Protein AF-A0A2E8CGQ7-F1 (afdb_monomer_lite)

Secondary structure (DSSP, 8-state):
--BTT-S--HHHHTT---EEEES-----GGGGGSTTHHHH---HHHHHHH-GGGSPB-TT--EEEEEETTS-HHHHHHHHHHHHHHTTTTS-EEEEEETT--TTTGGGGGG-TTSHHHHTTTS---

pLDDT: mean 94.08, std 6.18, range [64.12, 98.62]

Foldseek 3Di:
DQFPPDPDDPVVSVPQQAEEAELDAQQCVVVCVDPCCVVVVDDPVNSQVRRNLNTAGDAQREYEYEYELQEDVVSLVRQVSSQVSHVPSNYHYYYYHHYNDYSVCSCVQCVPCPRPVVVCSVPPDD

Structure (mmCIF, N/CA/C/O backbone):
data_AF-A0A2E8CGQ7-F1
#
_entry.id   AF-A0A2E8CGQ7-F1
#
loop_
_atom_site.group_PDB
_atom_site.id
_atom_site.type_symbol
_atom_site.label_atom_id
_atom_site.label_alt_id
_atom_site.label_comp_id
_atom_site.label_asym_id
_atom_site.label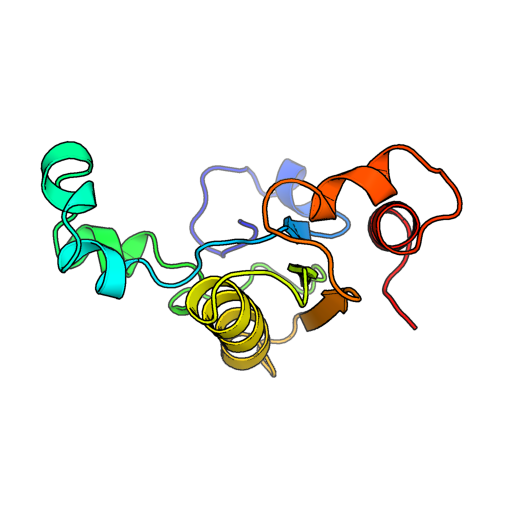_entity_id
_atom_site.label_seq_id
_atom_site.pdbx_PDB_ins_code
_atom_site.Cartn_x
_atom_site.Cartn_y
_atom_site.Cartn_z
_atom_site.occupancy
_atom_site.B_iso_or_equiv
_atom_site.auth_seq_id
_atom_site.auth_comp_id
_atom_site.auth_asym_id
_atom_site.auth_atom_id
_atom_site.pdbx_PDB_model_num
ATOM 1 N N . MET A 1 1 ? 0.799 -1.279 -7.534 1.00 70.44 1 MET A N 1
ATOM 2 C CA . MET A 1 1 ? 1.931 -0.820 -6.693 1.00 70.44 1 MET A CA 1
ATOM 3 C C . MET A 1 1 ? 3.198 -0.751 -7.554 1.00 70.44 1 MET A C 1
ATOM 5 O O . MET A 1 1 ? 3.172 -1.291 -8.651 1.00 70.44 1 MET A O 1
ATOM 9 N N . ILE A 1 2 ? 4.283 -0.107 -7.112 1.00 83.38 2 ILE A N 1
ATOM 10 C CA . ILE A 1 2 ? 5.581 -0.025 -7.823 1.00 83.38 2 ILE A CA 1
ATOM 11 C C . ILE A 1 2 ? 6.391 -1.343 -7.784 1.00 83.38 2 ILE A C 1
ATOM 13 O O . ILE A 1 2 ? 7.596 -1.325 -7.555 1.00 83.38 2 ILE A O 1
ATOM 17 N N . SER A 1 3 ? 5.740 -2.495 -7.966 1.00 83.19 3 SER A N 1
ATOM 18 C CA . SER A 1 3 ? 6.427 -3.786 -8.087 1.00 83.19 3 SER A CA 1
ATOM 19 C C . SER A 1 3 ? 6.962 -3.997 -9.510 1.00 83.19 3 SER A C 1
ATOM 21 O O . SER A 1 3 ? 6.496 -3.370 -10.466 1.00 83.19 3 SER A O 1
ATOM 23 N N . ALA A 1 4 ? 7.975 -4.853 -9.655 1.00 74.62 4 ALA A N 1
ATOM 24 C CA . ALA A 1 4 ? 8.716 -5.040 -10.907 1.00 74.62 4 ALA A CA 1
ATOM 25 C C . ALA A 1 4 ? 7.848 -5.472 -12.115 1.00 74.62 4 ALA A C 1
ATOM 27 O O . ALA A 1 4 ? 8.157 -5.123 -13.256 1.00 74.62 4 ALA A O 1
ATOM 28 N N . ASP A 1 5 ? 6.730 -6.144 -11.873 1.00 70.50 5 ASP A N 1
ATOM 29 C CA . ASP A 1 5 ? 5.919 -6.938 -12.804 1.00 70.50 5 ASP A CA 1
ATOM 30 C C . ASP A 1 5 ? 4.627 -6.258 -13.314 1.00 70.50 5 ASP A C 1
ATOM 32 O O . ASP A 1 5 ? 3.675 -6.923 -13.708 1.00 70.50 5 ASP A O 1
ATOM 36 N N . ARG A 1 6 ? 4.555 -4.920 -13.323 1.00 73.06 6 ARG A N 1
ATOM 37 C CA . ARG A 1 6 ? 3.299 -4.176 -13.590 1.00 73.06 6 ARG A CA 1
ATOM 38 C C . ARG A 1 6 ? 3.204 -3.548 -14.999 1.00 73.06 6 ARG A C 1
ATOM 40 O O . ARG A 1 6 ? 4.221 -3.274 -15.623 1.00 73.06 6 ARG A O 1
ATOM 47 N N . PRO A 1 7 ? 2.010 -3.241 -15.540 1.00 82.25 7 PRO A N 1
ATOM 48 C CA . PRO A 1 7 ? 1.844 -2.914 -16.970 1.00 82.25 7 PRO A CA 1
ATOM 49 C C . PRO A 1 7 ? 2.383 -1.539 -17.409 1.00 82.25 7 PRO A C 1
ATOM 51 O O . PRO A 1 7 ? 2.313 -1.193 -18.585 1.00 82.25 7 PRO A O 1
ATOM 54 N N . LEU A 1 8 ? 2.895 -0.719 -16.485 1.00 88.06 8 LEU A N 1
ATOM 55 C CA . LEU A 1 8 ? 3.400 0.615 -16.816 1.00 88.06 8 LEU A CA 1
ATOM 56 C C . LEU A 1 8 ? 4.720 0.531 -17.589 1.00 88.06 8 LEU A C 1
ATOM 58 O O . LEU A 1 8 ? 5.629 -0.187 -17.173 1.00 88.06 8 LEU A O 1
ATOM 62 N N . SER A 1 9 ? 4.849 1.328 -18.653 1.00 89.69 9 SER A N 1
ATOM 63 C CA . SER A 1 9 ? 6.100 1.456 -19.406 1.00 89.69 9 SER A CA 1
ATOM 64 C C . SER A 1 9 ? 7.206 2.106 -18.573 1.00 89.69 9 SER A C 1
ATOM 66 O O . SER A 1 9 ? 6.938 2.909 -17.674 1.00 89.69 9 SER A O 1
ATOM 68 N N . ASP A 1 10 ? 8.466 1.832 -18.915 1.00 87.00 10 ASP A N 1
ATOM 69 C CA . ASP A 1 10 ? 9.625 2.389 -18.206 1.00 87.00 10 ASP A CA 1
ATOM 70 C C . ASP A 1 10 ? 9.618 3.919 -18.150 1.00 87.00 10 ASP A C 1
ATOM 72 O O . ASP A 1 10 ? 9.961 4.510 -17.125 1.00 87.00 10 ASP A O 1
ATOM 76 N N . ALA A 1 11 ? 9.186 4.576 -19.231 1.00 91.31 11 ALA A N 1
ATOM 77 C CA . ALA A 1 11 ? 9.083 6.031 -19.289 1.00 91.31 11 ALA A CA 1
ATOM 78 C C . ALA A 1 11 ? 8.087 6.586 -18.256 1.00 91.31 11 ALA A C 1
ATOM 80 O O . ALA A 1 11 ? 8.335 7.631 -17.654 1.00 91.31 11 ALA A O 1
ATOM 81 N N . VAL A 1 12 ? 6.973 5.884 -18.019 1.00 91.44 12 VAL A N 1
ATOM 82 C CA . VAL A 1 12 ? 5.989 6.263 -16.997 1.00 91.44 12 VAL A CA 1
ATOM 83 C C . VAL A 1 12 ? 6.512 5.929 -15.604 1.00 91.44 12 VAL A C 1
ATOM 85 O O . VAL A 1 12 ? 6.450 6.780 -14.718 1.00 91.44 12 VAL A O 1
ATOM 88 N N . ARG A 1 13 ? 7.089 4.737 -15.409 1.00 88.81 13 ARG A N 1
ATOM 89 C CA . ARG A 1 13 ? 7.623 4.310 -14.106 1.00 88.81 13 ARG A CA 1
ATOM 90 C C . ARG A 1 13 ? 8.701 5.261 -13.581 1.00 88.81 13 ARG A C 1
ATOM 92 O O . ARG A 1 13 ? 8.668 5.616 -12.409 1.00 88.81 13 ARG A O 1
ATOM 99 N N . LYS A 1 14 ? 9.597 5.748 -14.449 1.00 89.12 14 LYS A N 1
ATOM 100 C CA . LYS A 1 14 ? 10.661 6.713 -14.094 1.00 89.12 14 LYS A CA 1
ATOM 101 C C . LYS A 1 14 ? 10.143 8.062 -13.579 1.00 89.12 14 LYS A C 1
ATOM 103 O O . LYS A 1 14 ? 10.901 8.797 -12.958 1.00 89.12 14 LYS A O 1
ATOM 108 N N . ARG A 1 15 ? 8.875 8.403 -13.831 1.00 93.12 15 ARG A N 1
ATOM 109 C CA . ARG A 1 15 ? 8.247 9.647 -13.352 1.00 93.12 15 ARG A CA 1
ATOM 110 C C . ARG A 1 15 ? 7.616 9.506 -11.968 1.00 93.12 15 ARG A C 1
ATOM 112 O O . ARG A 1 15 ? 7.207 10.510 -11.390 1.00 93.12 15 ARG A O 1
ATOM 119 N N . ILE A 1 16 ? 7.493 8.286 -11.447 1.00 92.69 16 ILE A N 1
ATOM 120 C CA . ILE A 1 16 ? 6.903 8.046 -10.131 1.00 92.69 16 ILE A CA 1
ATOM 121 C C . ILE A 1 16 ? 7.932 8.434 -9.071 1.00 92.69 16 ILE A C 1
ATOM 123 O O . ILE A 1 16 ? 8.951 7.772 -8.905 1.00 92.69 16 ILE A O 1
ATOM 127 N N . ALA A 1 17 ? 7.651 9.512 -8.341 1.00 94.00 17 ALA A N 1
ATOM 128 C CA . ALA A 1 17 ? 8.552 10.011 -7.307 1.00 94.00 17 ALA A CA 1
ATOM 129 C C . ALA A 1 17 ? 8.484 9.200 -6.002 1.00 94.00 17 ALA A C 1
ATOM 131 O O . ALA A 1 17 ? 9.469 9.152 -5.272 1.00 94.00 17 ALA A O 1
ATOM 132 N N . ARG A 1 18 ? 7.316 8.622 -5.683 1.00 93.50 18 ARG A N 1
ATOM 133 C CA . ARG A 1 18 ? 7.044 7.806 -4.486 1.00 93.50 18 ARG A CA 1
ATOM 134 C C . ARG A 1 18 ? 5.655 7.178 -4.551 1.00 93.50 18 ARG A C 1
ATOM 136 O O . ARG A 1 18 ? 4.816 7.618 -5.336 1.00 93.50 18 ARG A O 1
ATOM 143 N N . THR A 1 19 ? 5.404 6.202 -3.686 1.00 94.56 19 THR A N 1
ATOM 144 C CA . THR A 1 19 ? 4.076 5.621 -3.442 1.00 94.56 19 THR A CA 1
ATOM 145 C C . THR A 1 19 ? 3.708 5.773 -1.971 1.00 94.56 19 THR A C 1
ATOM 147 O O . THR A 1 19 ? 4.516 5.441 -1.108 1.00 94.56 19 THR A O 1
ATOM 150 N N . VAL A 1 20 ? 2.486 6.227 -1.687 1.00 96.50 20 VAL A N 1
ATOM 151 C CA . VAL A 1 20 ? 1.908 6.213 -0.336 1.00 96.50 20 VAL A CA 1
ATOM 152 C C . VAL A 1 20 ? 0.722 5.251 -0.345 1.00 96.50 20 VAL A C 1
ATOM 154 O O . VAL A 1 20 ? -0.275 5.508 -1.015 1.00 96.50 20 VAL A O 1
ATOM 157 N N . SER A 1 21 ? 0.862 4.116 0.336 1.00 97.25 21 SER A N 1
ATOM 158 C CA . SER A 1 21 ? -0.193 3.113 0.495 1.00 97.25 21 SER A CA 1
ATOM 159 C C . SER A 1 21 ? -0.935 3.390 1.797 1.00 97.25 21 SER A C 1
ATOM 161 O O . SER A 1 21 ? -0.346 3.252 2.867 1.00 97.25 21 SER A O 1
ATOM 163 N N . ILE A 1 22 ? -2.197 3.813 1.710 1.00 97.75 22 ILE A N 1
ATOM 164 C CA . ILE A 1 22 ? -3.019 4.152 2.878 1.00 97.75 22 ILE A CA 1
ATOM 165 C C . ILE A 1 22 ? -3.920 2.963 3.203 1.00 97.75 22 ILE A C 1
ATOM 167 O O . ILE A 1 22 ? -4.723 2.558 2.364 1.00 97.75 22 ILE A O 1
ATOM 171 N N . SER A 1 23 ? -3.757 2.399 4.399 1.00 98.06 23 SER A N 1
ATOM 172 C CA . SER A 1 23 ? -4.522 1.254 4.914 1.00 98.06 23 SER A CA 1
ATOM 173 C C . SER A 1 23 ? -4.561 0.076 3.933 1.00 98.06 23 SER A C 1
ATOM 175 O O . SER A 1 23 ? -5.602 -0.538 3.694 1.00 98.06 23 SER A O 1
ATOM 177 N N . GLY A 1 24 ? -3.411 -0.204 3.316 1.00 97.00 24 GLY A N 1
ATOM 178 C CA . GLY A 1 24 ? -3.294 -1.151 2.214 1.00 97.00 24 GLY A CA 1
ATOM 179 C C . GLY A 1 24 ? -3.378 -2.622 2.629 1.00 97.00 24 GLY A C 1
ATOM 180 O O . GLY A 1 24 ? -3.045 -3.007 3.750 1.00 97.00 24 GLY A O 1
ATOM 181 N N . LEU A 1 25 ? -3.785 -3.452 1.668 1.00 97.56 25 LEU A N 1
ATOM 182 C CA . LEU A 1 25 ? -3.686 -4.910 1.710 1.00 97.56 25 LEU A CA 1
ATOM 183 C C . LEU A 1 25 ? -2.524 -5.325 0.808 1.00 97.56 25 LEU A C 1
ATOM 185 O O . LEU A 1 25 ? -2.503 -4.987 -0.375 1.00 97.56 25 LEU A O 1
ATOM 189 N N . HIS A 1 26 ? -1.541 -6.017 1.375 1.00 97.81 26 HIS A N 1
ATOM 190 C CA . HIS A 1 26 ? -0.270 -6.301 0.705 1.00 97.81 26 HIS A CA 1
ATOM 191 C C . HIS A 1 26 ? 0.037 -7.801 0.618 1.00 97.81 26 HIS A C 1
ATOM 193 O O . HIS A 1 26 ? 0.800 -8.225 -0.246 1.00 97.81 26 HIS A O 1
ATOM 199 N N . ASP A 1 27 ? -0.594 -8.596 1.476 1.00 98.19 27 ASP A N 1
ATOM 200 C CA . ASP A 1 27 ? -0.680 -10.047 1.427 1.00 98.19 27 ASP A CA 1
ATOM 201 C C . ASP A 1 27 ? -2.157 -10.446 1.360 1.00 98.19 27 ASP A C 1
ATOM 203 O O . ASP A 1 27 ? -2.920 -10.225 2.303 1.00 98.19 27 ASP A O 1
ATOM 207 N N . LEU A 1 28 ? -2.563 -11.010 0.228 1.00 98.06 28 LEU A N 1
ATOM 208 C CA . LEU A 1 28 ? -3.938 -11.400 -0.063 1.00 98.06 28 LEU A CA 1
ATOM 209 C C . LEU A 1 28 ? -4.258 -12.820 0.405 1.00 98.06 28 LEU A C 1
ATOM 211 O O . LEU A 1 28 ? -5.433 -13.177 0.482 1.00 98.06 28 LEU A O 1
ATOM 215 N N . ARG A 1 29 ? -3.253 -13.627 0.772 1.00 98.19 29 ARG A N 1
ATOM 216 C CA . ARG A 1 29 ? -3.466 -15.020 1.197 1.00 98.19 29 ARG A CA 1
ATOM 217 C C . ARG A 1 29 ? -4.456 -15.139 2.366 1.00 98.19 29 ARG A C 1
ATOM 219 O O . ARG A 1 29 ? -5.329 -16.001 2.295 1.00 98.19 29 ARG A O 1
ATOM 226 N N . PRO A 1 30 ? -4.437 -14.259 3.393 1.00 97.88 30 PRO A N 1
ATOM 227 C CA . PRO A 1 30 ? -5.428 -14.308 4.465 1.00 97.88 30 PRO A CA 1
ATOM 228 C C . PRO A 1 30 ? -6.871 -14.081 3.994 1.00 97.88 30 PRO A C 1
ATOM 230 O O . PRO A 1 30 ? -7.797 -14.611 4.609 1.00 97.88 30 PRO A O 1
ATOM 233 N N . LEU A 1 31 ? -7.092 -13.322 2.911 1.00 97.50 31 LEU A N 1
ATOM 234 C CA . LEU A 1 31 ? -8.442 -13.021 2.419 1.00 97.50 31 LEU A CA 1
ATOM 235 C C . LEU A 1 31 ? -9.158 -14.258 1.891 1.00 97.50 31 LEU A C 1
ATOM 237 O O . LEU A 1 31 ? -10.383 -14.322 2.020 1.00 97.50 31 LEU A O 1
ATOM 241 N N . MET A 1 32 ? -8.413 -15.251 1.393 1.00 97.88 32 MET A N 1
ATOM 242 C CA . MET A 1 32 ? -8.965 -16.532 0.939 1.00 97.88 32 MET A CA 1
ATOM 243 C C . MET A 1 32 ? -9.770 -17.243 2.036 1.00 97.88 32 MET A C 1
ATOM 245 O O . MET A 1 32 ? -10.707 -17.982 1.744 1.00 97.88 32 MET A O 1
ATOM 249 N N . HIS A 1 33 ? -9.441 -16.980 3.303 1.00 97.44 33 HIS A N 1
ATOM 250 C CA . HIS A 1 33 ? -10.068 -17.586 4.479 1.00 97.44 33 HIS A CA 1
ATOM 251 C C . HIS A 1 33 ? -11.170 -16.717 5.100 1.00 97.44 33 HIS A C 1
ATOM 253 O O . HIS A 1 33 ? -11.613 -16.964 6.222 1.00 97.44 33 HIS A O 1
ATOM 259 N N . THR A 1 34 ? -11.621 -15.680 4.397 1.00 97.44 34 THR A N 1
ATOM 260 C CA . THR A 1 34 ? -12.679 -14.783 4.869 1.00 97.44 34 THR A CA 1
ATOM 261 C C . THR A 1 34 ? -13.966 -14.986 4.079 1.00 97.44 34 THR A C 1
ATOM 263 O O . THR A 1 34 ? -13.951 -15.438 2.936 1.00 97.44 34 THR A O 1
ATOM 266 N N . LYS A 1 35 ? -15.101 -14.555 4.647 1.00 97.81 35 LYS A N 1
ATOM 267 C CA . LYS A 1 35 ? -16.385 -14.524 3.923 1.00 97.81 35 LYS A CA 1
ATOM 268 C C . LYS A 1 35 ? -16.319 -13.696 2.632 1.00 97.81 35 LYS A C 1
ATOM 270 O O . LYS A 1 35 ? -17.068 -13.973 1.703 1.00 97.81 35 LYS A O 1
ATOM 275 N N . MET A 1 36 ? -15.413 -12.715 2.566 1.00 96.62 36 MET A N 1
ATOM 276 C CA . MET A 1 36 ? -15.203 -11.879 1.383 1.00 96.62 36 MET A CA 1
ATOM 277 C C . MET A 1 36 ? -14.777 -12.706 0.166 1.00 96.62 36 MET A C 1
ATOM 279 O O . MET A 1 36 ? -15.096 -12.341 -0.963 1.00 96.62 36 MET A O 1
ATOM 283 N N . ASN A 1 37 ? -14.121 -13.854 0.370 1.00 97.94 37 ASN A N 1
ATOM 284 C CA . ASN A 1 37 ? -13.697 -14.688 -0.748 1.00 97.94 37 ASN A CA 1
ATOM 285 C C . ASN A 1 37 ? -14.862 -15.333 -1.511 1.00 97.94 37 ASN A C 1
ATOM 287 O O . ASN A 1 37 ? -14.690 -15.728 -2.658 1.00 97.94 37 ASN A O 1
ATOM 291 N N . GLY A 1 38 ? -16.061 -15.380 -0.918 1.00 97.69 38 GLY A N 1
ATOM 292 C CA . GLY A 1 38 ? -17.275 -15.751 -1.647 1.00 97.69 38 GLY A CA 1
ATOM 293 C C . GLY A 1 38 ? -17.639 -14.769 -2.768 1.00 97.69 38 GLY A C 1
ATOM 294 O O . GLY A 1 38 ? -1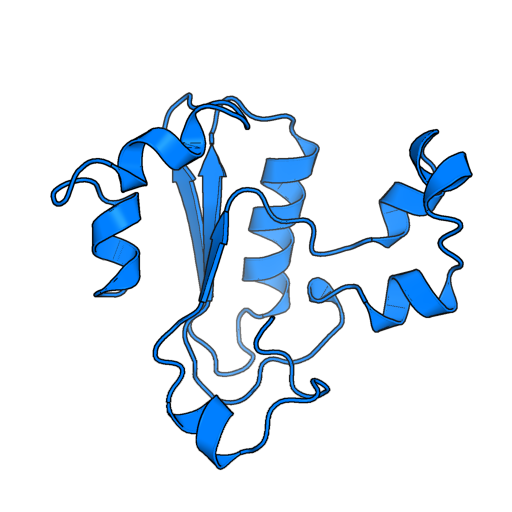8.424 -15.128 -3.634 1.00 97.69 38 GLY A O 1
ATOM 295 N N . VAL A 1 39 ? -17.073 -13.555 -2.745 1.00 97.38 39 VAL A N 1
ATOM 296 C CA . VAL A 1 39 ? -17.214 -12.528 -3.789 1.00 97.38 39 VAL A CA 1
ATOM 297 C C . VAL A 1 39 ? -15.939 -12.408 -4.623 1.00 97.38 39 VAL A C 1
ATOM 299 O O . VAL A 1 39 ? -16.015 -12.277 -5.838 1.00 97.38 39 VAL A O 1
ATOM 302 N N . LEU A 1 40 ? -14.768 -12.422 -3.977 1.00 96.69 40 LEU A N 1
ATOM 303 C CA . LEU A 1 40 ? -13.493 -12.195 -4.665 1.00 96.69 40 LEU A CA 1
ATOM 304 C C . LEU A 1 40 ? -13.008 -13.416 -5.455 1.00 96.69 40 LEU A C 1
ATOM 306 O O . LEU A 1 40 ? -12.276 -13.240 -6.419 1.00 96.69 40 LEU A O 1
ATOM 310 N N . HIS A 1 41 ? -13.399 -14.628 -5.045 1.00 97.38 41 HIS A N 1
ATOM 311 C CA . HIS A 1 41 ? -12.977 -15.893 -5.654 1.00 97.38 41 HIS A CA 1
ATOM 312 C C . HIS A 1 41 ? -11.453 -16.052 -5.807 1.00 97.38 41 HIS A C 1
ATOM 314 O O . HIS A 1 41 ? -10.989 -16.725 -6.723 1.00 97.38 41 HIS A O 1
ATOM 320 N N . LEU A 1 42 ? -10.680 -15.484 -4.876 1.00 97.88 42 LEU A N 1
ATOM 321 C CA . LEU A 1 42 ? -9.226 -15.588 -4.863 1.00 97.88 42 LEU A CA 1
ATOM 322 C C . LEU A 1 42 ? -8.816 -17.048 -4.680 1.00 97.88 42 LEU A C 1
ATOM 324 O O . LEU A 1 42 ? -9.152 -17.687 -3.673 1.00 97.88 42 LEU A O 1
ATOM 328 N N . GLY A 1 43 ? -8.062 -17.541 -5.658 1.00 98.12 43 GLY A N 1
ATOM 329 C CA . GLY A 1 43 ? -7.289 -18.771 -5.559 1.00 98.12 43 GLY A CA 1
ATOM 330 C C . GLY A 1 43 ? -5.868 -18.506 -5.063 1.00 98.12 43 GLY A C 1
ATOM 331 O O . GLY A 1 43 ? -5.392 -17.372 -5.057 1.00 98.12 43 GLY A O 1
ATOM 332 N N . GLU A 1 44 ? -5.158 -19.572 -4.695 1.00 98.00 44 GLU A N 1
ATOM 333 C CA . GLU A 1 44 ? -3.791 -19.470 -4.171 1.00 98.00 44 GLU A CA 1
ATOM 334 C C . GLU A 1 44 ? -2.826 -18.817 -5.169 1.00 98.00 44 GLU A C 1
ATOM 336 O O . GLU A 1 44 ? -2.074 -17.920 -4.797 1.00 98.00 44 GLU A O 1
ATOM 341 N N . ALA A 1 45 ? -2.887 -19.210 -6.445 1.00 97.62 45 ALA A N 1
ATOM 342 C CA . ALA A 1 45 ? -2.022 -18.652 -7.483 1.00 97.62 45 ALA A CA 1
ATOM 343 C C . ALA A 1 45 ? -2.196 -17.130 -7.634 1.00 97.62 45 ALA A C 1
ATOM 345 O O . ALA A 1 45 ? -1.205 -16.404 -7.681 1.00 97.62 45 ALA A O 1
ATOM 346 N N . GLU A 1 46 ? -3.443 -16.651 -7.649 1.00 96.06 46 GLU A N 1
ATOM 347 C CA . GLU A 1 46 ? -3.758 -15.223 -7.748 1.00 96.06 46 GLU A CA 1
ATOM 348 C C . GLU A 1 46 ? -3.370 -14.474 -6.473 1.00 96.06 46 GLU A C 1
ATOM 350 O O . GLU A 1 46 ? -2.740 -13.419 -6.535 1.00 96.06 46 GLU A O 1
ATOM 355 N N . ALA A 1 47 ? -3.675 -15.040 -5.300 1.00 97.88 47 ALA A N 1
ATOM 356 C CA . ALA A 1 47 ? -3.269 -14.451 -4.034 1.00 97.88 47 ALA A CA 1
ATOM 357 C C . ALA A 1 47 ? -1.745 -14.291 -3.967 1.00 97.88 47 ALA A C 1
ATOM 359 O O . ALA A 1 47 ? -1.272 -13.267 -3.484 1.00 97.88 47 ALA A O 1
ATOM 360 N N . LEU A 1 48 ? -0.967 -15.251 -4.475 1.00 96.62 48 LEU A N 1
ATOM 361 C CA . LEU A 1 48 ? 0.491 -15.155 -4.534 1.00 96.62 48 LEU A CA 1
ATOM 362 C C . LEU A 1 48 ? 0.968 -14.077 -5.517 1.00 96.62 48 LEU A C 1
ATOM 364 O O . LEU A 1 48 ? 1.801 -13.255 -5.136 1.00 96.62 48 LEU A O 1
ATOM 368 N N . SER A 1 49 ? 0.448 -14.051 -6.748 1.00 94.44 49 SER A N 1
ATOM 369 C CA . SER A 1 49 ? 0.898 -13.101 -7.777 1.00 94.44 49 SER A CA 1
ATOM 370 C C . SER A 1 49 ? 0.477 -11.659 -7.497 1.00 94.44 49 SER A C 1
ATOM 372 O O . SER A 1 49 ? 1.191 -10.725 -7.853 1.00 94.44 49 SER A O 1
ATOM 374 N N . GLU A 1 50 ? -0.662 -11.452 -6.834 1.00 94.56 50 GLU A N 1
ATOM 375 C CA . GLU A 1 50 ? -1.187 -10.115 -6.543 1.00 94.56 50 GLU A CA 1
ATOM 376 C C . GLU A 1 50 ? -0.804 -9.585 -5.152 1.00 94.56 50 GLU A C 1
ATOM 378 O O . GLU A 1 50 ? -1.017 -8.406 -4.853 1.00 94.56 50 GLU A O 1
ATOM 383 N N . SER A 1 51 ? -0.160 -10.403 -4.314 1.00 96.88 51 SER A N 1
ATOM 384 C CA . SER A 1 51 ? 0.390 -9.964 -3.027 1.00 96.88 51 SER A CA 1
ATOM 385 C C . SER A 1 51 ? 1.693 -9.203 -3.211 1.00 96.88 51 SER A C 1
ATOM 387 O O . SER A 1 51 ? 2.765 -9.793 -3.320 1.00 96.88 51 SER A O 1
ATOM 389 N N . ALA A 1 52 ? 1.632 -7.876 -3.160 1.00 95.31 52 ALA A N 1
ATOM 390 C CA . ALA A 1 52 ? 2.817 -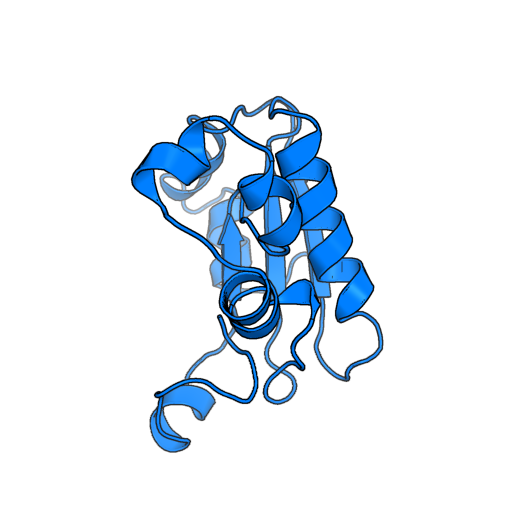7.032 -3.272 1.00 95.31 52 ALA A CA 1
ATOM 391 C C . ALA A 1 52 ? 3.927 -7.343 -2.250 1.00 95.31 52 ALA A C 1
ATOM 393 O O . ALA A 1 52 ? 5.103 -7.185 -2.575 1.00 95.31 52 ALA A O 1
ATOM 394 N N . ALA A 1 53 ? 3.572 -7.841 -1.060 1.00 96.25 53 ALA A N 1
ATOM 395 C CA . ALA A 1 53 ? 4.522 -8.294 -0.044 1.00 96.25 53 ALA A CA 1
ATOM 396 C C . ALA A 1 53 ? 5.409 -9.465 -0.518 1.00 96.25 53 ALA A C 1
ATOM 398 O O . ALA A 1 53 ? 6.457 -9.712 0.069 1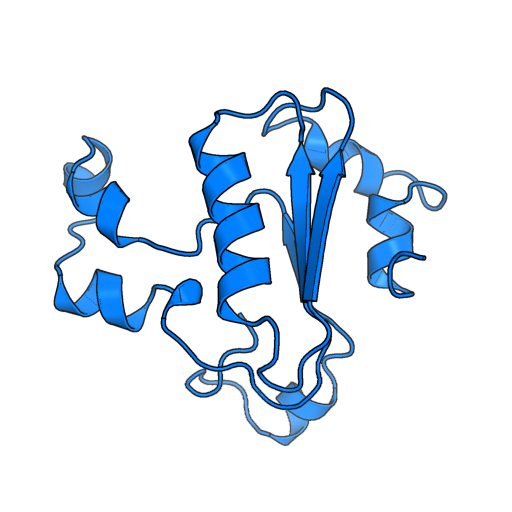.00 96.25 53 ALA A O 1
ATOM 399 N N . LEU A 1 54 ? 5.006 -10.184 -1.570 1.00 95.62 54 LEU A N 1
ATOM 400 C CA . LEU A 1 54 ? 5.749 -11.296 -2.173 1.00 95.62 54 LEU A CA 1
ATOM 401 C C . LEU A 1 54 ? 6.510 -10.891 -3.443 1.00 95.62 54 LEU A C 1
ATOM 403 O O . LEU A 1 54 ? 7.238 -11.700 -4.017 1.00 95.62 54 LEU A O 1
ATOM 407 N N . LEU A 1 55 ? 6.352 -9.644 -3.887 1.00 94.19 55 LEU A N 1
ATOM 408 C CA . LEU A 1 55 ? 6.978 -9.115 -5.093 1.00 94.19 55 LEU A CA 1
ATOM 409 C C . LEU A 1 55 ? 8.226 -8.304 -4.742 1.00 94.19 55 LEU A C 1
ATOM 411 O O . LEU A 1 55 ? 8.476 -7.978 -3.584 1.00 94.19 55 LEU A O 1
ATOM 415 N N . ARG A 1 56 ? 9.013 -7.944 -5.758 1.00 93.25 56 ARG A N 1
ATOM 416 C CA . ARG A 1 56 ? 10.175 -7.056 -5.605 1.00 93.25 56 ARG A CA 1
ATOM 417 C C . ARG A 1 56 ? 9.831 -5.621 -6.013 1.00 93.25 56 ARG A C 1
ATOM 419 O O . ARG A 1 56 ? 9.071 -5.442 -6.974 1.00 93.25 56 ARG A O 1
ATOM 426 N N . PRO A 1 57 ? 10.407 -4.606 -5.343 1.00 92.62 57 PRO A N 1
ATOM 427 C CA . PRO A 1 57 ? 10.245 -3.219 -5.751 1.00 92.62 57 PRO A CA 1
ATOM 428 C C . PRO A 1 57 ? 10.876 -2.961 -7.121 1.00 92.62 57 PRO A C 1
ATOM 430 O O . PRO A 1 57 ? 11.854 -3.598 -7.517 1.00 92.62 57 PRO A O 1
ATOM 433 N N . PHE A 1 58 ? 10.326 -1.990 -7.841 1.00 88.25 58 PHE A N 1
ATOM 434 C CA . PHE A 1 58 ? 10.927 -1.446 -9.047 1.00 88.25 58 PHE A CA 1
ATOM 435 C C . PHE A 1 58 ? 11.813 -0.241 -8.707 1.00 88.25 58 PHE A C 1
ATOM 437 O O . PHE A 1 58 ? 11.317 0.830 -8.350 1.00 88.25 58 PHE A O 1
ATOM 444 N N . GLY A 1 59 ? 13.126 -0.404 -8.880 1.00 86.06 59 GLY A N 1
ATOM 445 C CA . GLY A 1 59 ? 14.103 0.654 -8.625 1.00 86.06 59 GLY A CA 1
ATOM 446 C C . GLY A 1 59 ? 14.102 1.134 -7.169 1.00 86.06 59 GLY A C 1
ATOM 447 O O . GLY A 1 59 ? 13.629 0.445 -6.270 1.00 86.06 59 GLY A O 1
ATOM 448 N N . ALA A 1 60 ? 14.622 2.342 -6.949 1.00 90.25 60 ALA A N 1
ATOM 449 C CA . ALA A 1 60 ? 14.761 2.942 -5.619 1.00 90.25 60 ALA A CA 1
ATOM 450 C C . ALA A 1 60 ? 13.614 3.911 -5.265 1.00 90.25 60 ALA A C 1
ATOM 452 O O . ALA A 1 60 ? 13.839 4.937 -4.623 1.00 90.25 60 ALA A O 1
ATOM 453 N N . ILE A 1 61 ? 12.394 3.641 -5.747 1.00 92.31 61 ILE A N 1
ATOM 454 C CA . ILE A 1 61 ? 11.244 4.539 -5.564 1.00 92.31 61 ILE A CA 1
ATOM 455 C C . ILE A 1 61 ? 10.675 4.367 -4.148 1.00 92.31 61 ILE A C 1
ATOM 457 O O . ILE A 1 61 ? 10.157 3.288 -3.859 1.00 92.31 61 ILE A O 1
ATOM 461 N N . PRO A 1 62 ? 10.666 5.412 -3.298 1.00 94.31 62 PRO A N 1
ATOM 462 C CA . PRO A 1 62 ? 10.206 5.291 -1.920 1.00 94.31 62 PRO A CA 1
ATOM 463 C C . PRO A 1 62 ? 8.768 4.776 -1.791 1.00 94.31 62 PRO A C 1
ATOM 465 O O . PRO A 1 62 ? 7.860 5.246 -2.490 1.00 94.31 62 PRO A O 1
ATOM 468 N N . LEU A 1 63 ? 8.560 3.869 -0.838 1.00 95.44 63 LEU A N 1
ATOM 469 C CA . LEU A 1 63 ? 7.254 3.383 -0.405 1.00 95.44 63 LEU A CA 1
ATOM 470 C C . LEU A 1 63 ? 6.979 3.834 1.033 1.00 95.44 63 LEU A C 1
ATOM 472 O O . LEU A 1 63 ? 7.729 3.513 1.950 1.00 95.44 63 LEU A O 1
ATOM 476 N N . ILE A 1 64 ? 5.861 4.521 1.240 1.00 97.00 64 ILE A N 1
ATOM 477 C CA . ILE A 1 64 ? 5.340 4.853 2.566 1.00 97.00 64 ILE A CA 1
ATOM 478 C C . ILE A 1 64 ? 4.047 4.069 2.780 1.00 97.00 64 ILE A C 1
ATOM 480 O O . ILE A 1 64 ? 3.064 4.292 2.079 1.00 97.00 64 ILE A O 1
ATOM 484 N N . CYS A 1 65 ? 4.034 3.158 3.746 1.00 97.75 65 CYS A N 1
ATOM 485 C CA . CYS A 1 65 ? 2.810 2.545 4.249 1.00 97.75 65 CYS A CA 1
ATOM 486 C C . CYS A 1 65 ? 2.256 3.424 5.375 1.00 97.75 65 CYS A C 1
ATOM 488 O O . CYS A 1 65 ? 2.964 3.716 6.337 1.00 97.75 65 CYS A O 1
ATOM 490 N N . TRP A 1 66 ? 1.009 3.86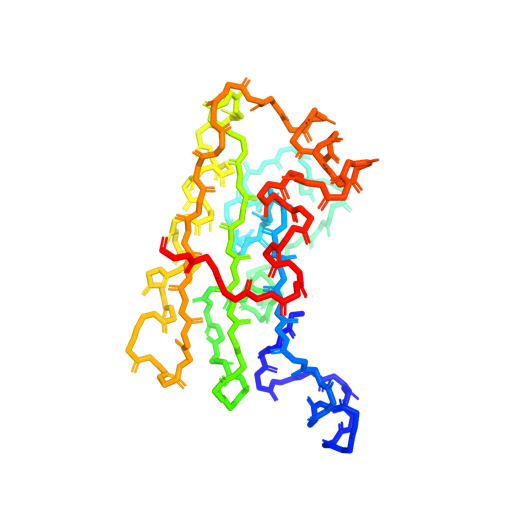0 5.248 1.00 98.19 66 TRP A N 1
ATOM 491 C CA . TRP A 1 66 ? 0.339 4.759 6.181 1.00 98.19 66 TRP A CA 1
ATOM 492 C C . TRP A 1 66 ? -0.940 4.101 6.683 1.00 98.19 66 TRP A C 1
ATOM 494 O O . TRP A 1 66 ? -1.787 3.716 5.885 1.00 98.19 66 TRP A O 1
ATOM 504 N N . VAL A 1 67 ? -1.104 3.960 7.991 1.00 98.62 67 VAL A N 1
ATOM 505 C CA . VAL A 1 67 ? -2.265 3.285 8.584 1.00 98.62 67 VAL A CA 1
ATOM 506 C C . VAL A 1 67 ? -2.698 4.017 9.841 1.00 98.62 67 VAL A C 1
ATOM 508 O O . VAL A 1 67 ? -1.862 4.521 10.583 1.00 98.62 67 VAL A O 1
ATOM 511 N N . GLY A 1 68 ? -3.995 4.093 10.104 1.00 98.44 68 GLY A N 1
ATOM 512 C CA . GLY A 1 68 ? -4.504 4.674 11.337 1.00 98.44 68 GLY A CA 1
ATOM 513 C C . GLY A 1 68 ? -4.276 3.743 12.533 1.00 98.44 68 GLY A C 1
ATOM 514 O O . GLY A 1 68 ? -4.518 2.539 12.459 1.00 98.44 68 GLY A O 1
ATOM 515 N N . GLY A 1 69 ? -3.847 4.279 13.677 1.00 98.19 69 GLY A N 1
ATOM 516 C CA . GLY A 1 69 ? -3.646 3.471 14.891 1.00 98.19 69 GLY A CA 1
ATOM 517 C C . GLY A 1 69 ? -4.944 2.976 15.543 1.00 98.19 69 GLY A C 1
ATOM 518 O O . GLY A 1 69 ? -4.908 2.096 16.398 1.00 98.19 69 GLY A O 1
ATOM 519 N N . GLY A 1 70 ? -6.096 3.519 15.136 1.00 98.19 70 GLY A N 1
ATOM 520 C CA . GLY A 1 70 ? -7.432 3.053 15.517 1.00 98.19 70 GLY A CA 1
ATOM 521 C C . GLY A 1 70 ? -8.033 2.035 14.539 1.00 98.19 70 GLY A C 1
ATOM 522 O O . GLY A 1 70 ? -9.232 1.762 14.605 1.00 98.19 70 GLY A O 1
ATOM 523 N N . GLU A 1 71 ? -7.249 1.516 13.592 1.00 98.50 71 GLU A N 1
ATOM 524 C CA . GLU A 1 71 ? -7.694 0.495 12.646 1.00 98.50 71 GLU A CA 1
ATOM 525 C C . GLU A 1 71 ? -7.718 -0.918 13.234 1.00 98.50 71 GLU A C 1
ATOM 527 O O . GLU A 1 71 ? -7.240 -1.191 14.336 1.00 98.50 71 GLU A O 1
ATOM 532 N N . ARG A 1 72 ? -8.292 -1.856 12.468 1.00 97.56 72 ARG A N 1
ATOM 533 C CA . ARG A 1 72 ? -8.242 -3.275 12.829 1.00 97.56 72 ARG A CA 1
ATOM 534 C C . ARG A 1 72 ? -6.781 -3.748 12.837 1.00 97.56 72 ARG A C 1
ATOM 536 O O . ARG A 1 72 ? -6.036 -3.369 11.930 1.00 97.56 72 ARG A O 1
ATOM 543 N N . PRO A 1 73 ? -6.399 -4.664 13.748 1.00 98.06 73 PRO A N 1
ATOM 544 C CA . PRO A 1 73 ? -5.028 -5.171 13.836 1.00 98.06 73 PRO A CA 1
ATOM 545 C C . PRO A 1 73 ? -4.463 -5.694 12.511 1.00 98.06 73 PRO A C 1
ATOM 547 O O . PRO A 1 73 ? -3.279 -5.536 12.244 1.00 98.06 73 PRO A O 1
ATOM 550 N N . GLU A 1 74 ? -5.313 -6.267 11.654 1.00 98.06 74 GLU A N 1
ATOM 551 C CA . GLU A 1 74 ? -4.886 -6.792 10.356 1.00 98.06 74 GLU A CA 1
ATOM 552 C C . GLU A 1 74 ? -4.381 -5.702 9.395 1.00 98.06 74 GLU A C 1
ATOM 554 O O . GLU A 1 74 ? -3.390 -5.931 8.713 1.00 98.06 74 GLU A O 1
ATOM 559 N N . PHE A 1 75 ? -4.970 -4.500 9.373 1.00 98.44 75 PHE A N 1
ATOM 560 C CA . PHE A 1 75 ? -4.469 -3.405 8.524 1.00 98.44 75 PHE A CA 1
ATOM 561 C C . PHE A 1 75 ? -3.120 -2.870 9.016 1.00 98.44 75 PHE A C 1
ATOM 563 O O . PHE A 1 75 ? -2.234 -2.556 8.215 1.00 98.44 75 PHE A O 1
ATOM 570 N N . ILE A 1 76 ? -2.933 -2.826 10.338 1.00 98.56 76 ILE A N 1
ATOM 571 C CA . ILE A 1 76 ? -1.657 -2.450 10.954 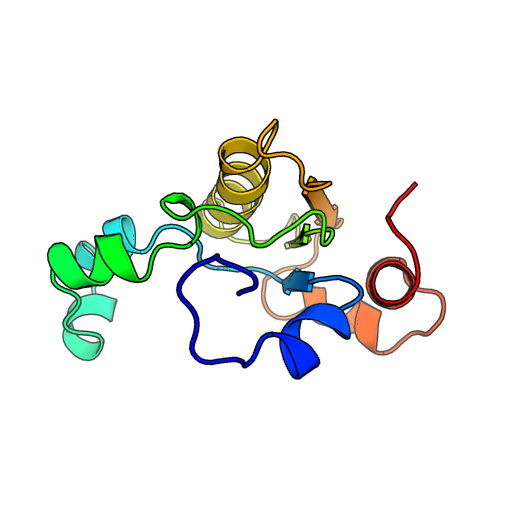1.00 98.56 76 ILE A CA 1
ATOM 572 C C . ILE A 1 76 ? -0.592 -3.498 10.606 1.00 98.56 76 ILE A C 1
ATOM 574 O O . ILE A 1 76 ? 0.474 -3.143 10.102 1.00 98.56 76 ILE A O 1
ATOM 578 N N . ARG A 1 77 ? -0.910 -4.790 10.775 1.00 98.50 77 ARG A N 1
ATOM 579 C CA . ARG A 1 77 ? -0.025 -5.908 10.418 1.00 98.50 77 ARG A CA 1
ATOM 580 C C . ARG A 1 77 ? 0.360 -5.880 8.937 1.00 98.50 77 ARG A C 1
ATOM 582 O O . ARG A 1 77 ? 1.533 -6.034 8.626 1.00 98.50 77 ARG A O 1
ATOM 589 N N . GLN A 1 78 ? -0.594 -5.665 8.030 1.00 98.62 78 GLN A N 1
ATOM 590 C CA . GLN A 1 78 ? -0.360 -5.583 6.580 1.00 98.62 78 GLN A CA 1
ATOM 591 C C . GLN A 1 78 ? 0.556 -4.415 6.195 1.00 98.62 78 GLN A C 1
ATOM 593 O O . GLN A 1 78 ? 1.403 -4.550 5.310 1.00 98.62 78 GLN A O 1
ATOM 598 N N . SER A 1 79 ? 0.414 -3.273 6.867 1.00 98.38 79 SER A N 1
ATOM 599 C CA . SER A 1 79 ? 1.255 -2.094 6.632 1.00 98.38 79 SER A CA 1
ATOM 600 C C . SER A 1 79 ? 2.688 -2.311 7.124 1.00 98.38 79 SER A C 1
ATOM 602 O O . SER A 1 79 ? 3.638 -2.025 6.398 1.00 98.38 79 SER A O 1
ATOM 604 N N . GLN A 1 80 ? 2.847 -2.895 8.316 1.00 98.38 80 GLN A N 1
ATOM 605 C CA . GLN A 1 80 ? 4.155 -3.262 8.869 1.00 98.38 80 GLN A CA 1
ATOM 606 C C . GLN A 1 80 ? 4.845 -4.340 8.027 1.00 98.38 80 GLN A C 1
ATOM 608 O O . GLN A 1 80 ? 6.011 -4.183 7.673 1.00 98.38 80 GLN A O 1
ATOM 613 N N . LEU A 1 81 ? 4.108 -5.393 7.652 1.00 98.12 81 LEU A N 1
ATOM 614 C CA . LEU A 1 81 ? 4.591 -6.485 6.807 1.00 98.12 81 LEU A CA 1
ATOM 615 C C . LEU A 1 81 ? 5.184 -5.951 5.505 1.00 98.12 81 LEU A C 1
ATOM 617 O O . LEU A 1 81 ? 6.275 -6.346 5.121 1.00 98.12 81 LEU A O 1
ATOM 621 N N . MET A 1 82 ? 4.482 -5.048 4.826 1.00 97.38 82 MET A N 1
ATOM 622 C CA . MET A 1 82 ? 4.939 -4.520 3.544 1.00 97.38 82 MET A CA 1
ATOM 623 C C . MET A 1 82 ? 6.266 -3.767 3.660 1.00 97.38 82 MET A C 1
ATOM 625 O O . MET A 1 82 ? 7.163 -3.974 2.845 1.00 97.38 82 MET A O 1
ATOM 629 N N . ALA A 1 83 ? 6.404 -2.920 4.685 1.00 95.06 83 ALA A N 1
ATOM 630 C CA . ALA A 1 83 ? 7.647 -2.199 4.928 1.00 95.06 83 ALA A CA 1
ATOM 631 C C . ALA A 1 83 ? 8.807 -3.153 5.253 1.00 95.06 83 ALA A C 1
ATOM 633 O O . ALA A 1 83 ? 9.898 -2.957 4.722 1.00 95.06 83 ALA A O 1
ATOM 634 N N . GLN A 1 84 ? 8.547 -4.202 6.043 1.00 96.12 84 GLN A N 1
ATOM 635 C CA . GLN A 1 84 ? 9.526 -5.234 6.408 1.00 96.12 84 GLN A CA 1
ATOM 636 C C . GLN A 1 84 ? 9.949 -6.092 5.211 1.00 96.12 84 GLN A C 1
ATOM 638 O O . GLN A 1 84 ? 11.132 -6.330 5.008 1.00 96.12 84 GLN A O 1
ATOM 643 N N . MET A 1 85 ? 9.001 -6.539 4.383 1.00 96.25 85 MET A N 1
ATOM 644 C CA . MET A 1 85 ? 9.298 -7.411 3.239 1.00 96.25 85 MET A CA 1
ATOM 645 C C . MET A 1 85 ? 10.178 -6.732 2.188 1.00 96.25 85 MET A C 1
ATOM 647 O O . MET A 1 85 ? 10.901 -7.408 1.458 1.00 96.25 85 MET A O 1
ATOM 651 N N . TRP A 1 86 ? 10.100 -5.405 2.081 1.00 95.00 86 TRP A N 1
ATOM 652 C CA . TRP A 1 86 ? 10.906 -4.623 1.142 1.00 95.00 86 TRP A CA 1
ATOM 653 C C . TRP A 1 86 ? 12.111 -3.938 1.782 1.00 95.00 86 TRP A C 1
ATOM 655 O O . TRP A 1 86 ? 12.919 -3.337 1.067 1.00 95.00 86 TRP A O 1
ATOM 665 N N . GLU A 1 87 ? 12.275 -4.060 3.098 1.00 91.38 87 GLU A N 1
ATOM 666 C CA . GLU A 1 87 ? 13.473 -3.605 3.788 1.00 91.38 87 GLU A CA 1
ATOM 667 C C . GLU A 1 87 ? 14.710 -4.311 3.203 1.00 91.38 87 GLU A C 1
ATOM 669 O O . GLU A 1 87 ? 14.726 -5.521 2.976 1.00 91.38 87 GLU A O 1
ATOM 674 N N . GLY A 1 88 ? 15.743 -3.536 2.867 1.00 88.62 88 GLY A N 1
ATOM 675 C CA . GLY A 1 88 ? 16.962 -4.058 2.240 1.00 88.62 88 GLY A CA 1
ATOM 676 C C . GLY A 1 88 ? 16.861 -4.367 0.738 1.00 88.62 88 GLY A C 1
ATOM 677 O O . GLY A 1 88 ? 17.883 -4.660 0.123 1.00 88.62 88 GLY A O 1
ATOM 678 N N . LEU A 1 89 ? 15.693 -4.228 0.094 1.00 92.19 89 LEU A N 1
ATOM 679 C CA . LEU A 1 89 ? 15.530 -4.439 -1.358 1.00 92.19 89 LEU A CA 1
ATOM 680 C C . LEU A 1 89 ? 15.831 -3.185 -2.202 1.00 92.19 89 LEU A C 1
ATOM 682 O O . LEU A 1 89 ? 15.237 -2.983 -3.259 1.00 92.19 89 LEU A O 1
ATOM 686 N N . HIS A 1 90 ? 16.764 -2.345 -1.745 1.00 86.44 90 HIS A N 1
ATOM 687 C CA . HIS A 1 90 ? 17.202 -1.105 -2.409 1.00 86.44 90 HIS A CA 1
ATOM 688 C C . HIS A 1 90 ? 16.100 -0.070 -2.686 1.00 86.44 90 HIS A C 1
ATOM 690 O O . HIS A 1 90 ? 16.277 0.807 -3.532 1.00 86.44 90 HIS A O 1
ATOM 696 N N . THR A 1 91 ? 14.996 -0.120 -1.942 1.00 92.12 91 THR A N 1
ATOM 697 C CA . THR A 1 91 ? 13.974 0.926 -1.941 1.00 92.12 91 THR A CA 1
ATOM 698 C C . THR A 1 91 ? 13.784 1.483 -0.528 1.00 92.12 91 THR A C 1
ATOM 700 O O . THR A 1 91 ? 13.712 0.697 0.418 1.00 92.12 91 THR A O 1
ATOM 703 N N . PRO A 1 92 ? 13.716 2.813 -0.334 1.00 94.12 92 PRO A N 1
ATOM 704 C CA . PRO A 1 92 ? 13.356 3.376 0.961 1.00 94.12 92 PRO A CA 1
ATOM 705 C C . PRO A 1 92 ? 11.923 2.981 1.335 1.00 94.12 92 PRO A C 1
ATOM 707 O O . PRO A 1 92 ? 10.973 3.349 0.638 1.00 94.12 92 PRO A O 1
ATOM 710 N N . THR A 1 93 ? 11.760 2.249 2.434 1.00 95.19 93 THR A N 1
ATOM 711 C CA . THR A 1 93 ? 10.454 1.840 2.957 1.00 95.19 93 THR A CA 1
ATOM 712 C C . THR A 1 93 ? 10.189 2.457 4.321 1.00 95.19 93 THR A C 1
ATOM 714 O O . THR A 1 93 ? 11.064 2.532 5.177 1.00 95.19 93 THR A O 1
ATOM 717 N N . TYR A 1 94 ? 8.953 2.905 4.523 1.00 96.19 94 TYR A N 1
ATOM 718 C CA . TYR A 1 94 ? 8.496 3.502 5.774 1.00 96.19 94 TYR A CA 1
ATOM 719 C C . TYR A 1 94 ? 7.145 2.907 6.163 1.00 96.19 94 TYR A C 1
ATOM 721 O O . TYR A 1 94 ? 6.316 2.627 5.295 1.00 96.19 94 TYR A O 1
ATOM 729 N N . CYS A 1 95 ? 6.897 2.762 7.463 1.00 97.44 95 CYS A N 1
ATOM 730 C CA . CYS A 1 95 ? 5.583 2.428 8.005 1.00 97.44 95 CYS A CA 1
ATOM 731 C C . CYS A 1 95 ? 5.208 3.443 9.085 1.00 97.44 95 CYS A C 1
ATOM 733 O O . CYS A 1 95 ? 5.907 3.571 10.088 1.00 97.44 95 CYS A O 1
ATOM 735 N N . ILE A 1 96 ? 4.092 4.143 8.890 1.00 97.69 96 ILE A N 1
ATOM 736 C CA . ILE A 1 96 ? 3.575 5.159 9.805 1.00 97.69 96 ILE A CA 1
ATOM 737 C C . ILE A 1 96 ? 2.234 4.684 10.351 1.00 97.69 96 ILE A C 1
ATOM 739 O O . ILE A 1 96 ? 1.308 4.417 9.587 1.00 97.69 96 ILE A O 1
ATOM 743 N N . VAL A 1 97 ? 2.142 4.606 11.680 1.00 97.69 97 VAL A N 1
ATOM 744 C CA . VAL A 1 97 ? 0.893 4.346 12.403 1.00 97.69 97 VAL A CA 1
ATOM 745 C C . VAL A 1 97 ? 0.384 5.673 12.968 1.00 97.69 97 VAL A C 1
ATOM 747 O O . VAL A 1 97 ? 0.918 6.195 13.946 1.00 97.69 97 VAL A O 1
ATOM 750 N N . GLU A 1 98 ? -0.625 6.253 12.327 1.00 96.00 98 GLU A N 1
ATOM 751 C CA . GLU A 1 98 ? -1.129 7.591 12.620 1.00 96.00 98 GLU A CA 1
ATOM 752 C C . GLU A 1 98 ? -2.166 7.578 13.747 1.00 96.00 98 GLU A C 1
ATOM 754 O O . GLU A 1 98 ? -3.322 7.174 13.572 1.00 96.00 98 GLU A O 1
ATOM 759 N N . GLY A 1 99 ? -1.754 8.102 14.902 1.00 94.94 99 GLY A N 1
ATOM 760 C CA . GLY A 1 99 ? -2.639 8.490 15.997 1.00 94.94 99 GLY A CA 1
ATOM 761 C C . GLY A 1 99 ? -3.709 7.446 16.326 1.00 94.94 99 GLY A C 1
ATOM 762 O O . GLY A 1 99 ? -3.415 6.280 16.569 1.00 94.94 99 GLY A O 1
ATOM 763 N N . ARG A 1 100 ? -4.970 7.884 16.360 1.00 95.00 100 ARG A N 1
ATOM 764 C CA . ARG A 1 100 ? -6.143 7.034 16.635 1.00 95.00 100 ARG A CA 1
ATOM 765 C C . ARG A 1 100 ? -7.142 7.003 15.481 1.00 95.00 100 ARG A C 1
ATOM 767 O O . ARG A 1 100 ? -8.297 6.634 15.684 1.00 95.00 100 ARG A O 1
ATOM 774 N N . HIS A 1 101 ? -6.720 7.410 14.284 1.00 96.88 101 HIS A N 1
ATOM 775 C CA . HIS A 1 101 ? -7.583 7.350 13.113 1.00 96.88 101 HIS A CA 1
ATOM 776 C C . HIS A 1 101 ? -8.008 5.905 12.845 1.00 96.88 101 HIS A C 1
ATOM 778 O O . HIS A 1 101 ? -7.204 4.982 12.941 1.00 96.88 101 HIS A O 1
ATOM 784 N N . ASN A 1 102 ? -9.289 5.713 12.543 1.00 97.88 102 ASN A N 1
ATOM 785 C CA . ASN A 1 102 ? -9.789 4.459 11.986 1.00 97.88 102 ASN A CA 1
ATOM 786 C C . ASN A 1 102 ? -9.698 4.485 10.448 1.00 97.88 102 ASN A C 1
ATOM 788 O O . ASN A 1 102 ? -9.370 5.517 9.859 1.00 97.88 102 ASN A O 1
ATOM 792 N N . HIS A 1 103 ? -10.082 3.376 9.815 1.00 97.94 103 HIS A N 1
ATOM 793 C CA . HIS A 1 103 ? -9.943 3.140 8.374 1.00 97.94 103 HIS A CA 1
ATOM 794 C C . HIS A 1 103 ? -10.632 4.203 7.503 1.00 97.94 103 HIS A C 1
ATOM 796 O O . HIS A 1 103 ? -10.207 4.475 6.389 1.00 97.94 103 HIS A O 1
ATOM 802 N N . PHE A 1 104 ? -11.687 4.837 8.019 1.00 97.56 104 PHE A N 1
ATOM 803 C CA . PHE A 1 104 ? -12.431 5.871 7.299 1.00 97.56 104 PHE A CA 1
ATOM 804 C C . PHE A 1 104 ? -11.839 7.264 7.496 1.00 97.56 104 PHE A C 1
ATOM 806 O O . PHE A 1 104 ? -11.914 8.105 6.610 1.00 97.56 104 PHE A O 1
ATOM 813 N N . THR A 1 105 ? -11.264 7.520 8.670 1.00 97.81 105 THR A N 1
ATOM 814 C CA . THR A 1 105 ? -10.796 8.862 9.051 1.00 97.81 105 THR A CA 1
ATOM 815 C C . THR A 1 105 ? -9.314 9.101 8.773 1.00 97.81 105 THR A C 1
ATOM 817 O O . THR A 1 105 ? -8.889 10.250 8.785 1.00 97.81 105 THR A O 1
ATOM 820 N N . VAL A 1 106 ? -8.527 8.055 8.504 1.00 97.75 106 VAL A N 1
ATOM 821 C CA . VAL A 1 106 ? -7.082 8.155 8.210 1.00 97.75 106 VAL A CA 1
ATOM 822 C C . VAL A 1 106 ? -6.778 9.049 6.999 1.00 97.75 106 VAL A C 1
ATOM 824 O O . VAL A 1 106 ? -5.742 9.699 6.927 1.00 97.75 106 VAL A O 1
ATOM 827 N N . ILE A 1 107 ? -7.720 9.164 6.063 1.00 97.50 107 ILE A N 1
ATOM 828 C CA . ILE A 1 107 ? -7.591 10.034 4.889 1.00 97.50 107 ILE A CA 1
ATOM 829 C C . ILE A 1 107 ? -7.919 11.507 5.171 1.00 97.50 107 ILE A C 1
ATOM 831 O O . ILE A 1 107 ? -7.637 12.357 4.329 1.00 97.50 107 ILE A O 1
ATOM 835 N N . GLU A 1 108 ? -8.489 11.856 6.331 1.00 97.12 108 GLU A N 1
ATOM 836 C CA . GLU A 1 108 ? -8.901 13.240 6.625 1.00 97.12 108 GLU A CA 1
ATOM 837 C C . GLU A 1 108 ? -7.719 14.214 6.615 1.00 97.12 108 GLU A C 1
ATOM 839 O O . GLU A 1 108 ? -7.871 15.385 6.251 1.00 97.12 108 GLU A O 1
ATOM 844 N N . GLY A 1 109 ? -6.523 13.736 6.966 1.00 95.25 109 GLY A N 1
ATOM 845 C CA . GLY A 1 109 ? -5.303 14.529 6.888 1.00 95.25 109 GLY A CA 1
ATOM 846 C C . GLY A 1 109 ? -5.006 15.026 5.470 1.00 95.25 109 GLY A C 1
ATOM 847 O O . GLY A 1 109 ? -4.548 16.160 5.329 1.00 95.25 109 GLY A O 1
ATOM 848 N N . LEU A 1 110 ? -5.375 14.277 4.423 1.00 96.75 110 LEU A N 1
ATOM 849 C CA . LEU A 1 110 ? -5.143 14.650 3.019 1.00 96.75 110 LEU A CA 1
ATOM 850 C C . LEU A 1 110 ? -5.862 15.940 2.597 1.00 96.75 110 LEU A C 1
ATOM 852 O O . LEU A 1 110 ? -5.513 16.560 1.595 1.00 96.75 110 LEU A O 1
ATOM 856 N N . ARG A 1 111 ? -6.863 16.379 3.367 1.00 97.06 111 ARG A N 1
ATOM 857 C CA . ARG A 1 111 ? -7.597 17.631 3.126 1.00 97.06 111 ARG A CA 1
ATOM 858 C C . ARG A 1 111 ? -6.845 18.868 3.623 1.00 97.06 111 ARG A C 1
ATOM 860 O O . ARG A 1 111 ? -7.277 19.989 3.365 1.00 97.06 111 ARG A O 1
ATOM 867 N N . LYS A 1 112 ? -5.754 18.683 4.371 1.00 97.19 112 LYS A N 1
ATOM 868 C CA . LYS A 1 112 ? -4.997 19.750 5.033 1.00 97.19 112 LYS A CA 1
ATOM 869 C C . LYS A 1 112 ? -3.574 19.793 4.468 1.00 97.19 112 LYS A C 1
ATOM 871 O O . LYS A 1 112 ? -2.836 18.829 4.663 1.00 97.19 112 LYS A O 1
ATOM 876 N N . PRO A 1 113 ? -3.138 20.898 3.837 1.00 96.00 113 PRO A N 1
ATOM 877 C CA . PRO A 1 113 ? -1.793 20.993 3.261 1.00 96.00 113 PRO A CA 1
ATOM 878 C C . PRO A 1 113 ? -0.658 20.789 4.273 1.00 96.00 113 PRO A C 1
ATOM 880 O O . PRO A 1 113 ? 0.435 20.363 3.909 1.00 96.00 113 PRO A O 1
ATOM 883 N N . GLN A 1 114 ? -0.906 21.113 5.542 1.00 94.94 114 GLN A N 1
ATOM 884 C CA . GLN A 1 114 ? 0.084 21.047 6.614 1.00 94.94 114 GLN A CA 1
ATOM 885 C C . GLN A 1 114 ? 0.091 19.710 7.364 1.00 94.94 114 GLN A C 1
ATOM 887 O O . GLN A 1 114 ? 0.927 19.544 8.245 1.00 94.94 114 GLN A O 1
ATOM 892 N N . SER A 1 115 ? -0.815 18.775 7.060 1.00 95.19 115 SER A N 1
ATOM 893 C CA . SER A 1 115 ? -0.782 17.455 7.694 1.00 95.19 115 SER A CA 1
ATOM 894 C C . SER A 1 115 ? 0.427 16.651 7.216 1.00 95.19 115 SER A C 1
ATOM 896 O O . SER A 1 115 ? 0.890 16.801 6.080 1.00 95.19 115 SER A O 1
ATOM 898 N N . GLU A 1 116 ? 0.914 15.752 8.065 1.00 94.69 116 GLU A N 1
ATOM 899 C CA . GLU A 1 116 ? 2.016 14.864 7.697 1.00 94.69 116 GLU A CA 1
ATOM 900 C C . GLU A 1 116 ? 1.614 13.888 6.579 1.00 94.69 116 GLU A C 1
ATOM 902 O O . GLU A 1 116 ? 2.414 13.641 5.679 1.00 94.69 116 GLU A O 1
ATOM 907 N N . SER A 1 117 ? 0.357 13.424 6.547 1.00 94.19 117 SER A N 1
ATOM 908 C CA . SER A 1 117 ? -0.161 12.571 5.464 1.00 94.19 117 SER A CA 1
ATOM 909 C C . SER A 1 117 ? -0.197 13.275 4.105 1.00 94.19 117 SER A C 1
ATOM 911 O O . SER A 1 117 ? 0.040 12.637 3.082 1.00 94.19 117 SER A O 1
ATOM 913 N N . THR A 1 118 ? -0.421 14.592 4.057 1.00 96.12 118 THR A N 1
ATOM 914 C CA . THR A 1 118 ? -0.284 15.359 2.807 1.00 96.12 118 THR A CA 1
ATOM 915 C C . THR A 1 118 ? 1.181 15.630 2.478 1.00 96.12 118 THR A C 1
ATOM 917 O O . THR A 1 118 ? 1.610 15.470 1.334 1.00 96.12 118 THR A O 1
ATOM 920 N N . ARG A 1 119 ? 1.982 16.044 3.466 1.00 95.62 119 ARG A N 1
ATOM 921 C CA . ARG A 1 119 ? 3.396 16.401 3.262 1.00 95.62 119 ARG A CA 1
ATOM 922 C C . ARG A 1 119 ? 4.231 15.209 2.799 1.00 95.62 119 ARG A C 1
ATOM 924 O O . ARG A 1 119 ? 5.124 15.404 1.967 1.00 95.62 119 ARG A O 1
ATOM 931 N N . CYS A 1 120 ? 3.911 13.994 3.251 1.00 94.50 120 CYS A N 1
ATOM 932 C CA . CYS A 1 120 ? 4.628 12.781 2.858 1.00 94.50 120 CYS A CA 1
ATOM 933 C C . CYS A 1 120 ? 4.494 12.469 1.351 1.00 94.50 120 CYS A C 1
ATOM 935 O O . CYS A 1 120 ? 5.382 11.862 0.748 1.00 94.50 120 CYS A O 1
ATOM 937 N N . LEU A 1 121 ? 3.438 12.975 0.696 1.00 93.56 121 LEU A N 1
ATOM 938 C CA . LEU A 1 121 ? 3.274 12.895 -0.759 1.00 93.56 121 LEU A CA 1
ATOM 939 C C . LEU A 1 121 ? 4.312 13.729 -1.514 1.00 93.56 121 LEU A C 1
ATOM 941 O O . LEU A 1 121 ? 4.546 13.473 -2.695 1.00 93.56 121 LEU A O 1
ATOM 945 N N . LEU A 1 122 ? 4.939 14.713 -0.863 1.00 93.31 122 LEU A N 1
ATOM 946 C CA . LEU A 1 122 ? 5.880 15.659 -1.468 1.00 93.31 122 LEU A CA 1
ATOM 947 C C . LEU A 1 122 ? 7.329 15.425 -1.030 1.00 93.31 122 LEU A C 1
ATOM 949 O O . LEU A 1 122 ? 8.247 15.668 -1.821 1.00 93.31 122 LEU A O 1
ATOM 953 N N . LYS A 1 123 ? 7.548 14.929 0.190 1.00 90.69 123 LYS A N 1
ATOM 954 C CA . LYS A 1 123 ? 8.870 14.639 0.766 1.00 90.69 123 LYS A CA 1
ATOM 955 C C . LYS A 1 123 ? 8.790 13.382 1.639 1.00 90.69 123 LYS A C 1
ATOM 957 O O . LYS A 1 123 ? 7.738 13.161 2.221 1.00 90.69 123 LYS A O 1
ATOM 962 N N . PRO A 1 124 ? 9.852 12.567 1.751 1.00 81.44 124 PRO A N 1
ATOM 963 C CA . PRO A 1 124 ? 9.853 11.448 2.689 1.00 81.44 124 PRO A CA 1
ATOM 964 C C . PRO A 1 124 ? 9.581 11.923 4.126 1.00 81.44 124 PRO A C 1
ATOM 966 O O . PRO A 1 124 ? 9.970 13.048 4.461 1.00 81.44 124 PRO A O 1
ATOM 969 N N . PRO A 1 125 ? 8.929 11.097 4.960 1.00 81.69 125 PRO A N 1
ATOM 970 C CA . PRO A 1 125 ? 8.846 11.358 6.392 1.00 81.69 125 PRO A CA 1
ATOM 971 C C . PRO A 1 125 ? 10.261 11.436 6.985 1.00 81.69 125 PRO A C 1
ATOM 973 O O . PRO A 1 125 ? 11.153 10.695 6.564 1.00 81.69 125 PRO A O 1
ATOM 976 N N . THR A 1 126 ? 10.458 12.380 7.904 1.00 64.12 126 THR A N 1
ATOM 977 C CA . THR A 1 126 ? 11.710 12.572 8.655 1.00 64.12 126 THR A CA 1
ATOM 978 C C . THR A 1 126 ? 11.805 11.629 9.834 1.00 64.12 126 THR A C 1
ATOM 980 O O . THR A 1 126 ? 10.763 11.480 10.513 1.00 64.12 126 THR A O 1
#

Sequence (126 aa):
MISADRPLSDAVRKRIARTVSISGLHDLRPLMHTKMNGVLHLGEAEALSESAALLRPFGAIPLICWVGGGERPEFIRQSQLMAQMWEGLHTPTYCIVEGRHNHFTVIEGLRKPQSESTRCLLKPPT

Radius of gyration: 15.06 Å; chains: 1; bounding box: 34×40×36 Å